Protein AF-A0A1G5WY94-F1 (afdb_monomer_lite)

Radius of gyration: 15.33 Å; chains: 1; bounding box: 34×24×36 Å

Foldseek 3Di:
DDDQVCCCVPVVDGVVVVVVVLVVDPQLADEAEDEDFPVCLVCLVVVLVVCLVRVHNAYEYEYDDCPCVVVCVVVVHDDDDTDDDPVSSVVSQVSNCVRHPHYYYDDD

pLDDT: mean 89.78, std 7.76, range [53.53, 97.75]

Organism: NCBI:txid230361

Sequence (108 aa):
MLNPENAKNVLGGNIIQFLSNLDFLDLSKVTFRILVNKYSLADTKEISDLIKQYSPKKIEIFKLHNLAKRKYELLEKDFYSERVTDSQISDFKNQLQKIFENVEIIEF

Structure (mmCIF, N/CA/C/O backbone):
data_AF-A0A1G5WY94-F1
#
_entry.id   AF-A0A1G5WY94-F1
#
loop_
_atom_site.group_PDB
_atom_site.id
_atom_site.type_symbol
_atom_site.label_atom_id
_atom_site.label_alt_id
_atom_site.label_comp_id
_atom_site.label_asym_id
_atom_site.label_entity_id
_atom_site.label_seq_id
_atom_site.pdbx_PDB_ins_code
_atom_site.Cartn_x
_atom_site.Cartn_y
_atom_site.Cartn_z
_atom_site.occupancy
_atom_site.B_iso_or_equiv
_atom_site.auth_seq_id
_atom_site.auth_comp_id
_atom_site.auth_asym_id
_atom_site.auth_atom_id
_atom_site.pdbx_PDB_model_num
ATOM 1 N N . MET A 1 1 ? -11.313 7.548 -7.300 1.00 53.53 1 MET A N 1
ATOM 2 C CA . MET A 1 1 ? -11.999 6.231 -7.355 1.00 53.53 1 MET A CA 1
ATOM 3 C C . MET A 1 1 ? -11.145 5.331 -8.232 1.00 53.53 1 MET A C 1
ATOM 5 O O . MET A 1 1 ? -10.775 5.774 -9.313 1.00 53.53 1 MET A O 1
ATOM 9 N N . LEU A 1 2 ? -10.762 4.143 -7.756 1.00 66.50 2 LEU A N 1
ATOM 10 C CA . LEU A 1 2 ? -9.872 3.229 -8.489 1.00 66.50 2 LEU A CA 1
ATOM 11 C C . LEU A 1 2 ? -10.490 2.876 -9.853 1.00 66.50 2 LEU A C 1
ATOM 13 O O . LEU A 1 2 ? -11.620 2.398 -9.886 1.00 66.50 2 LEU A O 1
ATOM 17 N N . ASN A 1 3 ? -9.782 3.132 -10.960 1.00 72.50 3 ASN A N 1
ATOM 18 C CA . ASN A 1 3 ? -10.299 2.918 -12.317 1.00 72.50 3 ASN A CA 1
ATOM 19 C C . ASN A 1 3 ? -10.164 1.432 -12.731 1.00 72.50 3 ASN A C 1
ATOM 21 O O . ASN A 1 3 ? -9.037 0.968 -12.951 1.00 72.50 3 ASN A O 1
ATOM 25 N N . PRO A 1 4 ? -11.275 0.684 -12.890 1.00 79.06 4 PRO A N 1
ATOM 26 C CA . PRO A 1 4 ? -11.238 -0.725 -13.284 1.00 79.06 4 PRO A CA 1
ATOM 27 C C . PRO A 1 4 ? -10.641 -0.973 -14.670 1.00 79.06 4 PRO A C 1
ATOM 29 O O . PRO A 1 4 ? -10.024 -2.016 -14.891 1.00 79.06 4 PRO A O 1
ATOM 32 N N . GLU A 1 5 ? -10.786 -0.022 -15.594 1.00 81.50 5 GLU A N 1
ATOM 33 C CA . GLU A 1 5 ? -10.263 -0.147 -16.955 1.00 81.50 5 GLU A CA 1
ATOM 34 C C . GLU A 1 5 ? -8.737 -0.114 -16.962 1.00 81.50 5 GLU A C 1
ATOM 36 O O . GLU A 1 5 ? -8.112 -0.928 -17.636 1.00 81.50 5 GLU A O 1
ATOM 41 N N . ASN A 1 6 ? -8.121 0.748 -16.147 1.00 79.38 6 ASN A N 1
ATOM 42 C CA . ASN A 1 6 ? -6.662 0.812 -16.038 1.00 79.38 6 ASN A CA 1
ATOM 43 C C . ASN A 1 6 ? -6.083 -0.486 -15.466 1.00 79.38 6 ASN A C 1
ATOM 45 O O . ASN A 1 6 ? -5.106 -1.009 -16.001 1.00 79.38 6 ASN A O 1
ATOM 49 N N . ALA A 1 7 ? -6.704 -1.046 -14.422 1.00 82.25 7 ALA A N 1
ATOM 50 C CA . ALA A 1 7 ? -6.267 -2.317 -13.843 1.00 82.25 7 ALA A CA 1
ATOM 51 C C . ALA A 1 7 ? -6.316 -3.458 -14.873 1.00 82.25 7 ALA A C 1
ATOM 53 O O . ALA A 1 7 ? -5.367 -4.239 -14.992 1.00 82.25 7 ALA A O 1
ATOM 54 N N . LYS A 1 8 ? -7.392 -3.512 -15.666 1.00 85.69 8 LYS A N 1
ATOM 55 C CA . LYS A 1 8 ? -7.563 -4.513 -16.719 1.00 85.69 8 LYS A CA 1
ATOM 56 C C . LYS A 1 8 ? -6.577 -4.314 -17.870 1.00 85.69 8 LYS A C 1
ATOM 58 O O . LYS A 1 8 ? -5.947 -5.276 -18.292 1.00 85.69 8 LYS A O 1
ATOM 63 N N . ASN A 1 9 ? -6.422 -3.087 -18.359 1.00 83.19 9 ASN A N 1
ATOM 64 C CA . ASN A 1 9 ? -5.620 -2.796 -19.548 1.00 83.19 9 ASN A CA 1
ATOM 65 C C . ASN A 1 9 ? -4.110 -2.879 -19.283 1.00 83.19 9 ASN A C 1
ATOM 67 O O . ASN A 1 9 ? -3.364 -3.282 -20.170 1.00 83.19 9 ASN A O 1
ATOM 71 N N . VAL A 1 10 ? -3.654 -2.515 -18.079 1.00 79.19 10 VAL A N 1
ATOM 72 C CA . VAL A 1 10 ? -2.221 -2.492 -17.736 1.00 79.19 10 VAL A CA 1
ATOM 73 C C . VAL A 1 10 ? -1.753 -3.818 -17.143 1.00 79.19 10 VAL A C 1
ATOM 75 O O . VAL A 1 10 ? -0.682 -4.304 -17.495 1.00 79.19 10 VAL A O 1
ATOM 78 N N . LEU A 1 11 ? -2.535 -4.405 -16.233 1.00 80.31 11 LEU A N 1
ATOM 79 C CA . LEU A 1 11 ? -2.116 -5.580 -15.459 1.00 80.31 11 LEU A CA 1
ATOM 80 C C . LEU A 1 11 ? -2.872 -6.858 -15.840 1.00 80.31 11 LEU A C 1
ATOM 82 O O . LEU A 1 11 ? -2.588 -7.913 -15.278 1.00 80.31 11 LEU A O 1
ATOM 86 N N . GLY A 1 12 ? -3.873 -6.782 -16.727 1.00 87.12 12 GLY A N 1
ATOM 87 C CA . GLY A 1 12 ? -4.829 -7.879 -16.919 1.00 87.12 12 GLY A CA 1
ATOM 88 C C . GLY A 1 12 ? -5.657 -8.168 -15.660 1.00 87.12 12 GLY A C 1
ATOM 89 O O . GLY A 1 12 ? -6.264 -9.231 -15.547 1.00 87.12 12 GLY A O 1
ATOM 90 N N . GLY A 1 13 ? -5.645 -7.251 -14.687 1.00 85.94 13 GLY A N 1
ATOM 91 C CA . GLY A 1 13 ? -6.202 -7.453 -13.357 1.00 85.94 13 GLY A CA 1
ATOM 92 C C . GLY A 1 13 ? -7.682 -7.096 -13.276 1.00 85.94 13 GLY A C 1
ATOM 93 O O . GLY A 1 13 ? -8.170 -6.214 -13.980 1.00 85.94 13 GLY A O 1
ATOM 94 N N . ASN A 1 14 ? -8.400 -7.750 -12.362 1.00 90.31 14 ASN A N 1
ATOM 95 C CA . ASN A 1 14 ? -9.781 -7.411 -12.033 1.00 90.31 14 ASN A CA 1
ATOM 96 C C . ASN A 1 14 ? -9.834 -6.737 -10.655 1.00 90.31 14 ASN A C 1
ATOM 98 O O . ASN A 1 14 ? -9.784 -7.412 -9.626 1.00 90.31 14 ASN A O 1
ATOM 102 N N . ILE A 1 15 ? -9.947 -5.404 -10.636 1.00 88.69 15 ILE A N 1
ATOM 103 C CA . ILE A 1 15 ? -9.990 -4.640 -9.380 1.00 88.69 15 ILE A CA 1
ATOM 104 C C . ILE A 1 15 ? -11.233 -4.961 -8.543 1.00 88.69 15 ILE A C 1
ATOM 106 O O . ILE A 1 15 ? -11.157 -4.964 -7.320 1.00 88.69 15 ILE A O 1
ATOM 110 N N . ILE A 1 16 ? -12.362 -5.278 -9.185 1.00 90.44 16 ILE A N 1
ATOM 111 C CA . ILE A 1 16 ? -13.603 -5.634 -8.485 1.00 90.44 16 ILE A CA 1
ATOM 112 C C . ILE A 1 16 ? -13.391 -6.947 -7.734 1.00 90.44 16 ILE A C 1
ATOM 114 O O . ILE A 1 16 ? -13.734 -7.043 -6.560 1.00 90.44 16 ILE A O 1
ATOM 118 N N . GLN A 1 17 ? -12.753 -7.928 -8.378 1.00 92.38 17 GLN A N 1
ATOM 119 C CA . GLN A 1 17 ? -12.397 -9.183 -7.717 1.00 92.38 17 GLN A CA 1
ATOM 120 C C . GLN A 1 17 ? -11.408 -8.958 -6.570 1.00 92.38 17 GLN A C 1
ATOM 122 O O . GLN A 1 17 ? -11.550 -9.574 -5.521 1.00 92.38 17 GLN A O 1
ATOM 127 N N . PHE A 1 18 ? -10.418 -8.078 -6.747 1.00 92.38 18 PHE A N 1
ATOM 128 C CA . PHE A 1 18 ? -9.479 -7.733 -5.680 1.00 92.38 18 PHE A CA 1
ATOM 129 C C . PHE A 1 18 ? -10.198 -7.171 -4.446 1.00 92.38 18 PHE A C 1
ATOM 131 O O . PHE A 1 18 ? -9.957 -7.659 -3.347 1.00 92.38 18 PHE A O 1
ATOM 138 N N . LEU A 1 19 ? -11.104 -6.205 -4.626 1.00 91.56 19 LEU A N 1
ATOM 139 C CA . LEU A 1 19 ? -11.878 -5.626 -3.522 1.00 91.56 19 LEU A CA 1
ATOM 140 C C . LEU A 1 19 ? -12.810 -6.662 -2.885 1.00 91.56 19 LEU A C 1
ATOM 142 O O . LEU A 1 19 ? -12.799 -6.819 -1.672 1.00 91.56 19 LEU A O 1
ATOM 146 N N . SER A 1 20 ? -13.512 -7.451 -3.702 1.00 93.56 20 SER A N 1
ATOM 147 C CA . SER A 1 20 ? -14.361 -8.537 -3.206 1.00 93.56 20 SER A CA 1
ATOM 148 C C . SER A 1 20 ? -13.572 -9.547 -2.373 1.00 93.56 20 SER A C 1
ATOM 150 O O . SER A 1 20 ? -14.062 -10.007 -1.349 1.00 93.56 20 SER A O 1
ATOM 152 N N . ASN A 1 21 ? -12.332 -9.867 -2.755 1.00 94.06 21 ASN A N 1
ATOM 153 C CA . ASN A 1 21 ? -11.481 -10.737 -1.949 1.00 94.06 21 ASN A CA 1
ATOM 154 C C . ASN A 1 21 ? -11.173 -10.121 -0.580 1.00 94.06 21 ASN A C 1
ATOM 156 O O . ASN A 1 21 ? -11.129 -10.861 0.395 1.00 94.06 21 ASN A O 1
ATOM 160 N N . LEU A 1 22 ? -10.971 -8.801 -0.492 1.00 94.06 22 LEU A N 1
ATOM 161 C CA . LEU A 1 22 ? -10.752 -8.129 0.791 1.00 94.06 22 LEU A CA 1
ATOM 162 C C . LEU A 1 22 ? -11.982 -8.226 1.700 1.00 94.06 22 LEU A C 1
ATOM 164 O O . LEU A 1 22 ? -11.809 -8.451 2.895 1.00 94.06 22 LEU A O 1
ATOM 168 N N . ASP A 1 23 ? -13.192 -8.144 1.138 1.00 94.56 23 ASP A N 1
ATOM 169 C CA . ASP A 1 23 ? -14.449 -8.291 1.890 1.00 94.56 23 ASP A CA 1
ATOM 170 C C . ASP A 1 23 ? -14.604 -9.684 2.535 1.00 94.56 23 ASP A C 1
ATOM 172 O O . ASP A 1 23 ? -15.281 -9.830 3.551 1.00 94.56 23 ASP A O 1
ATOM 176 N N . PHE A 1 24 ? -13.967 -10.718 1.972 1.00 95.38 24 PHE A N 1
ATOM 177 C CA . PHE A 1 24 ? -14.013 -12.086 2.503 1.00 95.38 24 PHE A CA 1
ATOM 178 C C . PHE A 1 24 ? -12.937 -12.391 3.555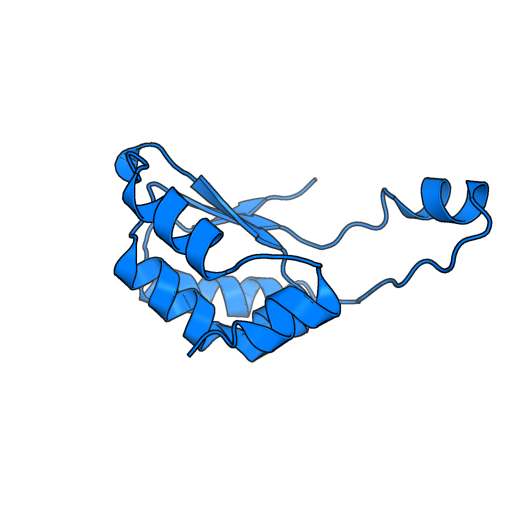 1.00 95.38 24 PHE A C 1
ATOM 180 O O . PHE A 1 24 ? -12.968 -13.462 4.167 1.00 95.38 24 PHE A O 1
ATOM 187 N N . LEU A 1 25 ? -11.961 -11.503 3.756 1.00 94.56 25 LEU A N 1
ATOM 188 C CA . LEU A 1 25 ? -10.846 -11.748 4.666 1.00 94.56 25 LEU A CA 1
ATOM 189 C C . LEU A 1 25 ? -11.155 -11.285 6.093 1.00 94.56 25 LEU A C 1
ATOM 191 O O . LEU A 1 25 ? -11.776 -10.253 6.325 1.00 94.56 25 LEU A O 1
ATOM 195 N N . ASP A 1 26 ? -10.608 -12.006 7.073 1.00 94.88 26 ASP A N 1
ATOM 196 C CA . ASP A 1 26 ? -10.506 -11.511 8.448 1.00 94.88 26 ASP A CA 1
ATOM 197 C C . ASP A 1 26 ? -9.349 -10.506 8.543 1.00 94.88 26 ASP A C 1
ATOM 199 O O . ASP A 1 26 ? -8.199 -10.859 8.828 1.00 94.88 26 ASP A O 1
ATOM 203 N N . LEU A 1 27 ? -9.657 -9.240 8.267 1.00 94.56 27 LEU A N 1
ATOM 204 C CA . LEU A 1 27 ? -8.676 -8.158 8.137 1.00 94.56 27 LEU A CA 1
ATOM 205 C C . LEU A 1 27 ? -7.897 -7.891 9.433 1.00 94.56 27 LEU A C 1
ATOM 207 O O . LEU A 1 27 ? -6.752 -7.440 9.367 1.00 94.56 27 LEU A O 1
ATOM 211 N N . SER A 1 28 ? -8.428 -8.299 10.592 1.00 94.00 28 SER A N 1
ATOM 212 C CA . SER A 1 28 ? -7.726 -8.251 11.886 1.00 94.00 28 SER A CA 1
ATOM 213 C C . SER A 1 28 ? -6.478 -9.144 11.947 1.00 94.00 28 SER A C 1
ATOM 215 O O . SER A 1 28 ? -5.643 -9.009 12.846 1.00 94.00 28 SER A O 1
ATOM 217 N N . LYS A 1 29 ? -6.321 -10.050 10.974 1.00 95.31 29 LYS A N 1
ATOM 218 C CA . LYS A 1 29 ? -5.162 -10.939 10.812 1.00 95.31 29 LYS A CA 1
ATOM 219 C C . LYS A 1 29 ? -4.315 -10.608 9.586 1.00 95.31 29 LYS A C 1
ATOM 221 O O . LYS A 1 29 ? -3.270 -11.228 9.396 1.00 95.31 29 LYS A O 1
ATOM 226 N N . VAL A 1 30 ? -4.742 -9.653 8.763 1.00 95.69 30 VAL A N 1
ATOM 227 C CA . VAL A 1 30 ? -4.114 -9.346 7.476 1.00 95.69 30 VAL A CA 1
ATOM 228 C C . VAL A 1 30 ? -3.170 -8.160 7.613 1.00 95.69 30 VAL A C 1
ATOM 230 O O . VAL A 1 30 ? -3.497 -7.152 8.234 1.00 95.69 30 VAL A O 1
ATOM 233 N N . THR A 1 31 ? -2.008 -8.268 6.974 1.00 96.44 31 THR A N 1
ATOM 234 C CA . THR A 1 31 ? -1.071 -7.159 6.802 1.00 96.44 31 THR A CA 1
ATOM 235 C C . THR A 1 31 ? -1.136 -6.662 5.365 1.00 96.44 31 THR A C 1
ATOM 237 O O . THR A 1 31 ? -0.922 -7.438 4.433 1.00 96.44 31 THR A O 1
ATOM 240 N N . PHE A 1 32 ? -1.391 -5.370 5.171 1.00 96.19 32 PHE A N 1
ATOM 241 C CA . PHE A 1 32 ? -1.288 -4.756 3.849 1.00 96.19 32 PHE A CA 1
ATOM 242 C C . PHE A 1 32 ? 0.155 -4.352 3.582 1.00 96.19 32 PHE A C 1
ATOM 244 O O . PHE A 1 32 ? 0.756 -3.608 4.352 1.00 96.19 32 PHE A O 1
ATOM 251 N N . ARG A 1 33 ? 0.711 -4.846 2.475 1.00 95.25 33 ARG A N 1
ATOM 252 C CA . ARG A 1 33 ? 2.069 -4.534 2.031 1.00 95.25 33 ARG A CA 1
ATOM 253 C C . ARG A 1 33 ? 2.018 -3.572 0.859 1.00 95.25 33 ARG A C 1
ATOM 255 O O . ARG A 1 33 ? 1.460 -3.906 -0.182 1.00 95.25 33 ARG A O 1
ATOM 262 N N . ILE A 1 34 ? 2.617 -2.401 1.025 1.00 94.19 34 ILE A N 1
ATOM 263 C CA . ILE A 1 34 ? 2.585 -1.321 0.044 1.00 94.19 34 ILE A CA 1
ATOM 264 C C . ILE A 1 34 ? 4.007 -1.058 -0.441 1.00 94.19 34 ILE A C 1
ATOM 266 O O . ILE A 1 34 ? 4.877 -0.624 0.314 1.00 94.19 34 ILE A O 1
ATOM 270 N N . LEU A 1 35 ? 4.225 -1.312 -1.728 1.00 91.00 35 LEU A N 1
ATOM 271 C CA . LEU A 1 35 ? 5.450 -0.923 -2.412 1.00 91.00 35 LEU A CA 1
ATOM 272 C C . LEU A 1 35 ? 5.413 0.585 -2.666 1.00 91.00 35 LEU A C 1
ATOM 274 O O . LEU A 1 35 ? 4.498 1.068 -3.337 1.00 91.00 35 LEU A O 1
ATOM 278 N N . VAL A 1 36 ? 6.412 1.327 -2.189 1.00 91.88 36 VAL A N 1
ATOM 279 C CA . VAL A 1 36 ? 6.518 2.756 -2.518 1.00 91.88 36 VAL A CA 1
ATOM 280 C C . VAL A 1 36 ? 7.223 2.918 -3.854 1.00 91.88 36 VAL A C 1
ATOM 282 O O . VAL A 1 36 ? 8.391 2.567 -4.018 1.00 91.88 36 VAL A O 1
ATOM 285 N N . ASN A 1 37 ? 6.494 3.478 -4.809 1.00 89.56 37 ASN A N 1
ATOM 286 C CA . ASN A 1 37 ? 6.973 3.889 -6.120 1.00 89.56 37 ASN A CA 1
ATOM 287 C C . ASN A 1 37 ? 6.301 5.224 -6.486 1.00 89.56 37 ASN A C 1
ATOM 289 O O . ASN A 1 37 ? 5.506 5.757 -5.705 1.00 89.56 37 ASN A O 1
ATOM 293 N N . LYS A 1 38 ? 6.594 5.781 -7.664 1.00 88.50 38 LYS A N 1
ATOM 294 C CA . LYS A 1 38 ? 6.013 7.078 -8.056 1.00 88.50 38 LYS A CA 1
ATOM 295 C C . LYS A 1 38 ? 4.477 7.063 -8.128 1.00 88.50 38 LYS A C 1
ATOM 297 O O . LYS A 1 38 ? 3.856 8.094 -7.890 1.00 88.50 38 LYS A O 1
ATOM 302 N N . TYR A 1 39 ? 3.877 5.911 -8.429 1.00 88.00 39 TYR A N 1
ATOM 303 C CA . TYR A 1 39 ? 2.427 5.740 -8.512 1.00 88.00 39 TYR A CA 1
A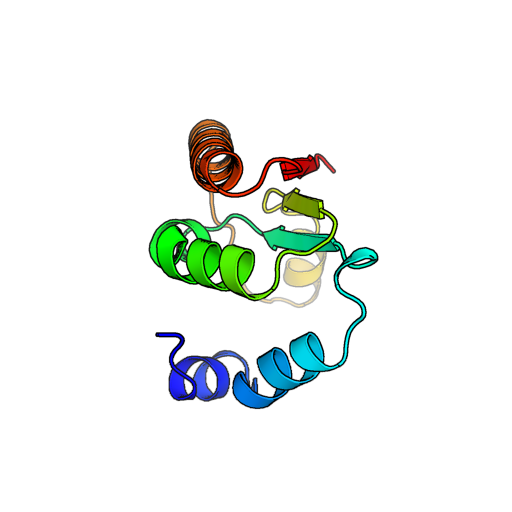TOM 304 C C . TYR A 1 39 ? 1.796 5.707 -7.122 1.00 88.00 39 TYR A C 1
ATOM 306 O O . TYR A 1 39 ? 0.860 6.450 -6.874 1.00 88.00 39 TYR A O 1
ATOM 314 N N . SER A 1 40 ? 2.363 4.950 -6.177 1.00 90.44 40 SER A N 1
ATOM 315 C CA . SER A 1 40 ? 1.878 4.925 -4.790 1.00 90.44 40 SER A CA 1
ATOM 316 C C . SER A 1 40 ? 1.929 6.309 -4.141 1.00 90.44 40 SER A C 1
ATOM 318 O O . SER A 1 40 ? 1.032 6.668 -3.388 1.00 90.44 40 SER A O 1
ATOM 320 N N . LEU A 1 41 ? 2.959 7.104 -4.458 1.00 92.06 41 LEU A N 1
ATOM 321 C CA . LEU A 1 41 ? 3.055 8.491 -4.000 1.00 92.06 41 LEU A CA 1
ATOM 322 C C . LEU A 1 41 ? 1.974 9.384 -4.634 1.00 92.06 41 LEU A C 1
ATOM 324 O O . LEU A 1 41 ? 1.393 10.217 -3.938 1.00 92.06 41 LEU A O 1
ATOM 328 N N . ALA A 1 42 ? 1.681 9.205 -5.926 1.00 91.25 42 ALA A N 1
ATOM 329 C CA . ALA A 1 42 ? 0.630 9.948 -6.624 1.00 91.25 42 ALA A CA 1
ATOM 330 C C . ALA A 1 42 ? -0.782 9.580 -6.129 1.00 91.25 42 ALA A C 1
ATOM 332 O O . ALA A 1 42 ? -1.615 10.464 -5.944 1.00 91.25 42 ALA A O 1
ATOM 333 N N . ASP A 1 43 ? -1.007 8.302 -5.823 1.00 91.00 43 ASP A N 1
ATOM 334 C CA . ASP A 1 43 ? -2.302 7.731 -5.434 1.00 91.00 43 ASP A CA 1
ATOM 335 C C . ASP A 1 43 ? -2.446 7.600 -3.903 1.00 91.00 43 ASP A C 1
ATOM 337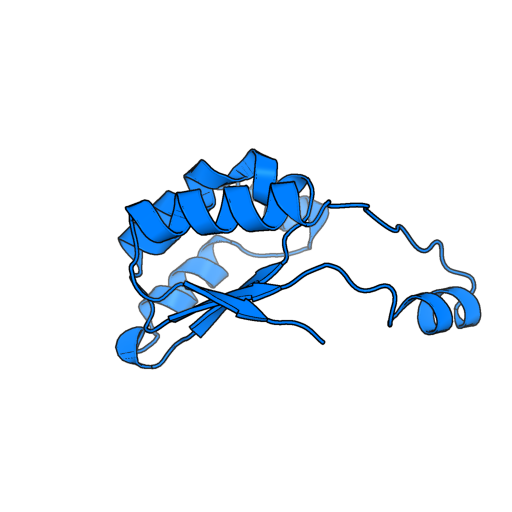 O O . ASP A 1 43 ? -3.204 6.772 -3.387 1.00 91.00 43 ASP A O 1
ATOM 341 N N . THR A 1 44 ? -1.706 8.408 -3.130 1.00 92.44 44 THR A N 1
ATOM 342 C CA . THR A 1 44 ? -1.685 8.301 -1.658 1.00 92.44 44 THR A CA 1
ATOM 343 C C . THR A 1 44 ? -3.079 8.461 -1.043 1.00 92.44 44 THR A C 1
ATOM 345 O O . THR A 1 44 ? -3.388 7.846 -0.018 1.00 92.44 44 THR A O 1
ATOM 348 N N . LYS A 1 45 ? -3.949 9.263 -1.669 1.00 92.75 45 LYS A N 1
ATOM 349 C CA . LYS A 1 45 ? -5.328 9.466 -1.215 1.00 92.75 45 LYS A CA 1
ATOM 350 C C . LYS A 1 45 ? -6.164 8.198 -1.391 1.00 92.75 45 LYS A C 1
ATOM 352 O O . LYS A 1 45 ? -6.797 7.761 -0.439 1.00 92.75 45 LYS A O 1
ATOM 357 N N . GLU A 1 46 ? -6.129 7.583 -2.566 1.00 91.62 46 GLU A N 1
ATOM 358 C CA . GLU A 1 46 ? -6.829 6.335 -2.873 1.00 91.62 46 GLU A CA 1
ATOM 359 C C . GLU A 1 46 ? -6.375 5.204 -1.946 1.00 91.62 46 GLU A C 1
ATOM 361 O O . GLU A 1 46 ? -7.199 4.450 -1.429 1.00 91.62 46 GLU A O 1
ATOM 366 N N . ILE A 1 47 ? -5.067 5.121 -1.690 1.00 93.94 47 ILE A N 1
ATOM 367 C CA . ILE A 1 47 ? -4.489 4.166 -0.740 1.00 93.94 47 ILE A CA 1
ATOM 368 C C . ILE A 1 47 ? -5.009 4.438 0.677 1.00 93.94 47 ILE A C 1
ATOM 370 O O . ILE A 1 47 ? -5.431 3.514 1.370 1.00 93.94 47 ILE A O 1
ATOM 374 N N . SER A 1 48 ? -5.021 5.704 1.096 1.00 94.56 48 SER A N 1
ATOM 375 C CA . SER A 1 48 ? -5.539 6.123 2.402 1.00 94.56 48 SER A CA 1
ATOM 376 C C . SER A 1 48 ? -7.019 5.782 2.580 1.00 94.56 48 SER A C 1
ATOM 378 O O . SER A 1 48 ? -7.421 5.329 3.651 1.00 94.56 48 SER A O 1
ATOM 380 N N . ASP A 1 49 ? -7.830 5.978 1.543 1.00 94.25 49 ASP A N 1
ATOM 381 C CA . ASP A 1 49 ? -9.258 5.662 1.566 1.00 94.25 49 ASP A CA 1
ATOM 382 C C . ASP A 1 49 ? -9.481 4.145 1.681 1.00 94.25 49 ASP A C 1
ATOM 384 O O . ASP A 1 49 ? -10.303 3.702 2.483 1.00 94.25 49 ASP A O 1
ATOM 388 N N . LEU A 1 50 ? -8.680 3.341 0.973 1.00 93.69 50 LEU A N 1
ATOM 389 C CA . LEU A 1 50 ? -8.720 1.880 1.069 1.00 93.69 50 LEU A CA 1
ATOM 390 C C . LEU A 1 50 ? -8.300 1.388 2.465 1.00 93.69 50 LEU A C 1
ATOM 392 O O . LEU A 1 50 ? -8.938 0.504 3.033 1.00 93.69 50 LEU A O 1
ATOM 396 N N . ILE A 1 51 ? -7.273 1.994 3.063 1.00 94.88 51 ILE A N 1
ATOM 397 C CA . ILE A 1 51 ? -6.848 1.688 4.437 1.00 94.88 51 ILE A CA 1
ATOM 398 C C . ILE A 1 51 ? -7.958 1.999 5.441 1.00 94.88 51 ILE A C 1
ATOM 400 O O . ILE A 1 51 ? -8.221 1.182 6.316 1.00 94.88 51 ILE A O 1
ATOM 404 N N . LYS A 1 52 ? -8.631 3.148 5.315 1.00 94.12 52 LYS A N 1
ATOM 405 C CA . LYS A 1 52 ? -9.748 3.509 6.203 1.00 94.12 52 LYS A CA 1
ATOM 406 C C . LYS A 1 52 ? -10.934 2.565 6.052 1.00 94.12 52 LYS A C 1
ATOM 408 O O . LYS A 1 52 ? -11.578 2.251 7.045 1.00 94.12 52 LYS A O 1
ATOM 413 N N . GLN A 1 53 ? -11.223 2.137 4.825 1.00 94.25 53 GLN A N 1
ATOM 414 C CA . GLN A 1 53 ? -12.338 1.239 4.542 1.00 94.25 53 GLN A CA 1
ATOM 415 C C . GLN A 1 53 ? -12.119 -0.152 5.145 1.00 94.25 53 GLN A C 1
ATOM 417 O O . GLN A 1 53 ? -13.030 -0.697 5.759 1.00 94.25 53 GLN A O 1
ATOM 422 N N . TYR A 1 54 ? -10.929 -0.726 4.960 1.00 94.50 54 TYR A N 1
ATOM 423 C CA . TYR A 1 54 ? -10.665 -2.125 5.305 1.00 94.50 54 TYR A CA 1
ATOM 424 C C . TYR A 1 54 ? -9.939 -2.303 6.644 1.00 94.50 54 TYR A C 1
ATOM 426 O O . TYR A 1 54 ? -10.028 -3.369 7.241 1.00 94.50 54 TYR A O 1
ATOM 434 N N . SER A 1 55 ? -9.238 -1.277 7.135 1.00 94.88 55 SER A N 1
ATOM 435 C CA . SER A 1 55 ? -8.563 -1.247 8.440 1.00 94.88 55 SER A CA 1
ATOM 436 C C . SER A 1 55 ? -7.840 -2.565 8.790 1.00 94.88 55 SER A C 1
ATOM 438 O O . SER A 1 55 ? -8.234 -3.250 9.741 1.00 94.88 55 SER A O 1
ATOM 440 N N . PRO A 1 56 ? -6.800 -2.953 8.022 1.00 96.81 56 PRO A N 1
ATOM 441 C CA . PRO A 1 56 ? -6.059 -4.198 8.250 1.00 96.81 56 PRO A CA 1
ATOM 442 C C . PRO A 1 56 ? -5.397 -4.216 9.636 1.00 96.81 56 PRO A C 1
ATOM 444 O O . PRO A 1 56 ? -5.316 -3.196 10.304 1.00 96.81 56 PRO A O 1
ATOM 447 N N . LYS A 1 57 ? -4.834 -5.349 10.066 1.00 97.38 57 LYS A N 1
ATOM 448 C CA . LYS A 1 57 ? -4.064 -5.443 11.322 1.00 97.38 57 LYS A CA 1
ATOM 449 C C . LYS A 1 57 ? -2.863 -4.496 11.351 1.00 97.38 57 LYS A C 1
ATOM 451 O O . LYS A 1 57 ? -2.510 -3.946 12.395 1.00 97.38 57 LYS A O 1
ATOM 456 N N . LYS A 1 58 ? -2.168 -4.419 10.219 1.00 97.75 58 LYS A N 1
ATOM 457 C CA . LYS A 1 58 ? -0.863 -3.776 10.074 1.00 97.75 58 LYS A CA 1
ATOM 458 C C . LYS A 1 58 ? -0.672 -3.313 8.638 1.00 97.75 58 LYS A C 1
ATOM 460 O O . LYS A 1 58 ? -1.154 -3.957 7.70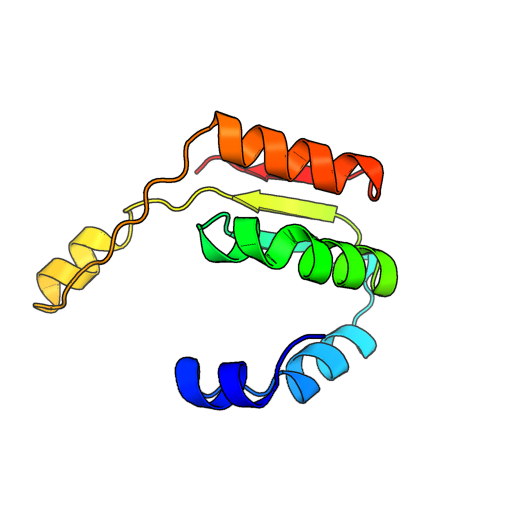4 1.00 97.75 58 LYS A O 1
ATOM 465 N N . ILE A 1 59 ? 0.091 -2.242 8.471 1.00 97.75 59 ILE A N 1
ATOM 466 C CA . ILE A 1 59 ? 0.583 -1.786 7.177 1.00 97.75 59 ILE A CA 1
ATOM 467 C C . ILE A 1 59 ? 2.105 -1.866 7.170 1.00 97.75 59 ILE A C 1
ATOM 469 O O . ILE A 1 59 ? 2.778 -1.389 8.080 1.00 97.75 59 ILE A O 1
ATOM 473 N N . GLU A 1 60 ? 2.640 -2.466 6.119 1.00 97.50 60 GLU A N 1
ATOM 474 C CA . GLU A 1 60 ? 4.068 -2.605 5.875 1.00 97.50 60 GLU A CA 1
ATOM 475 C C . GLU A 1 60 ? 4.421 -1.884 4.577 1.00 97.50 60 GLU A C 1
ATOM 477 O O . GLU A 1 60 ? 3.939 -2.220 3.497 1.00 97.50 60 GLU A O 1
ATOM 482 N N . ILE A 1 61 ? 5.270 -0.875 4.691 1.00 95.50 61 ILE A N 1
ATOM 483 C CA . ILE A 1 61 ? 5.788 -0.080 3.589 1.00 95.50 61 ILE A CA 1
ATOM 484 C C . ILE A 1 61 ? 7.154 -0.646 3.229 1.00 95.50 61 ILE A C 1
ATOM 486 O O . ILE A 1 61 ? 8.000 -0.800 4.103 1.00 95.50 61 ILE A O 1
ATOM 490 N N . PHE A 1 62 ? 7.404 -0.937 1.958 1.00 90.81 62 PHE A N 1
ATOM 491 C CA . PHE A 1 62 ? 8.722 -1.403 1.534 1.00 90.81 62 PHE A CA 1
ATOM 492 C C . PHE A 1 62 ? 9.233 -0.649 0.314 1.00 90.81 62 PHE A C 1
ATOM 494 O O . PHE A 1 62 ? 8.471 -0.202 -0.551 1.00 90.81 62 PHE A O 1
ATOM 501 N N . LYS A 1 63 ? 10.556 -0.490 0.280 1.00 85.94 63 LYS A N 1
ATOM 502 C CA . LYS A 1 63 ? 11.278 0.201 -0.784 1.00 85.94 63 LYS A CA 1
ATOM 503 C C . LYS A 1 63 ? 11.449 -0.715 -1.990 1.00 85.94 63 LYS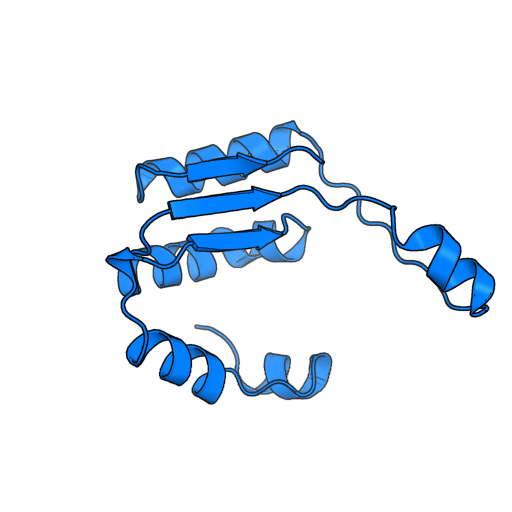 A C 1
ATOM 505 O O . LYS A 1 63 ? 11.546 -1.935 -1.873 1.00 85.94 63 LYS A O 1
ATOM 510 N N . LEU A 1 64 ? 11.505 -0.118 -3.174 1.00 80.56 64 LEU A N 1
ATOM 511 C CA . LEU A 1 64 ? 11.821 -0.844 -4.396 1.00 80.56 64 LEU A CA 1
ATOM 512 C C . LEU A 1 64 ? 13.320 -1.191 -4.406 1.00 80.56 64 LEU A C 1
ATOM 514 O O . LEU A 1 64 ? 14.171 -0.302 -4.430 1.00 80.56 64 LEU A O 1
ATOM 518 N N . HIS A 1 65 ? 13.642 -2.485 -4.370 1.00 76.56 65 HIS A N 1
ATOM 519 C CA . HIS A 1 65 ? 15.014 -2.990 -4.457 1.00 76.56 65 HIS A CA 1
ATOM 520 C C . HIS A 1 65 ? 15.296 -3.555 -5.853 1.00 76.56 65 HIS A C 1
ATOM 522 O O . HIS A 1 65 ? 14.449 -4.198 -6.472 1.00 76.56 65 HIS A O 1
ATOM 528 N N . ASN A 1 66 ? 16.535 -3.406 -6.326 1.00 76.00 66 ASN A N 1
ATOM 529 C CA . ASN A 1 66 ? 16.969 -3.902 -7.639 1.00 76.00 66 ASN A CA 1
ATOM 530 C C . ASN A 1 66 ? 17.359 -5.395 -7.636 1.00 76.00 66 ASN A C 1
ATOM 532 O O . ASN A 1 66 ? 18.100 -5.840 -8.510 1.00 76.00 66 ASN A O 1
ATOM 536 N N . LEU A 1 67 ? 16.857 -6.185 -6.680 1.00 80.12 67 LEU A N 1
ATOM 537 C CA . LEU A 1 67 ? 17.142 -7.624 -6.543 1.00 80.12 67 LEU A CA 1
ATOM 538 C C . LEU A 1 67 ? 16.846 -8.404 -7.833 1.00 80.12 67 LEU A C 1
ATOM 540 O O . LEU A 1 67 ? 17.586 -9.311 -8.207 1.00 80.12 67 LEU A O 1
ATOM 544 N N . ALA A 1 68 ? 15.790 -8.018 -8.550 1.00 83.50 68 ALA A N 1
ATOM 545 C CA . ALA A 1 68 ? 15.396 -8.671 -9.792 1.00 83.50 68 ALA A CA 1
ATOM 546 C C . ALA A 1 68 ? 16.237 -8.256 -11.013 1.00 83.50 68 ALA A C 1
ATOM 548 O O . ALA A 1 68 ? 16.113 -8.906 -12.047 1.00 83.50 68 ALA A O 1
ATOM 549 N N . LYS A 1 69 ? 17.107 -7.236 -10.926 1.00 87.38 69 LYS A N 1
ATOM 550 C CA . LYS A 1 69 ? 17.854 -6.702 -12.083 1.00 87.38 69 LYS A CA 1
ATOM 551 C C . LYS A 1 69 ? 18.602 -7.800 -12.837 1.00 87.38 69 LYS A C 1
ATOM 553 O O . LYS A 1 69 ? 18.428 -7.944 -14.042 1.00 87.38 69 LYS A O 1
ATOM 558 N N . ARG A 1 70 ? 19.313 -8.663 -12.104 1.00 88.50 70 ARG A N 1
ATOM 559 C CA . ARG A 1 70 ? 20.055 -9.79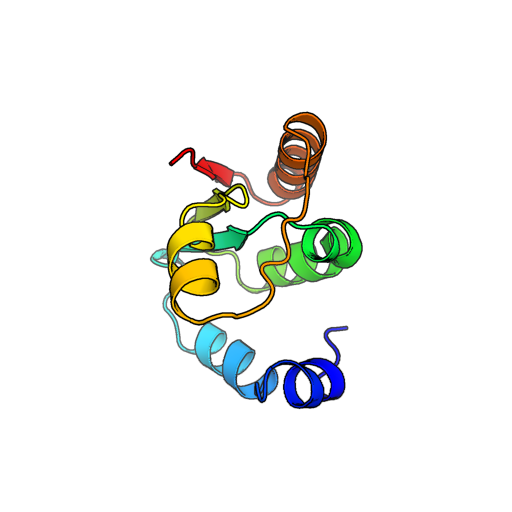6 -12.677 1.00 88.50 70 ARG A CA 1
ATOM 560 C C . ARG A 1 70 ? 19.154 -10.772 -13.438 1.00 88.50 70 ARG A C 1
ATOM 562 O O . ARG A 1 70 ? 19.562 -11.326 -14.450 1.00 88.50 70 ARG A O 1
ATOM 569 N N . LYS A 1 71 ? 17.921 -10.991 -12.968 1.00 90.06 71 LYS A N 1
ATOM 570 C CA . LYS A 1 71 ? 16.950 -11.858 -13.652 1.00 90.06 71 LYS A CA 1
ATOM 571 C C . LYS A 1 71 ? 16.511 -11.256 -14.987 1.00 90.06 71 LYS A C 1
ATOM 573 O O . LYS A 1 71 ? 16.352 -11.997 -15.946 1.00 90.06 71 LYS A O 1
ATOM 578 N N . TYR A 1 72 ? 16.305 -9.943 -15.043 1.00 92.31 72 TYR A N 1
ATOM 579 C CA . TYR A 1 72 ? 15.918 -9.252 -16.275 1.00 92.31 72 TYR A CA 1
ATOM 580 C C . TYR A 1 72 ? 17.069 -9.228 -17.284 1.00 92.31 72 TYR A C 1
ATOM 582 O O . TYR A 1 72 ? 16.848 -9.552 -18.445 1.00 92.31 72 TYR A O 1
ATOM 590 N N . GLU A 1 73 ? 18.295 -8.973 -16.817 1.00 91.44 73 GLU A N 1
ATOM 591 C CA . GLU A 1 73 ? 19.517 -9.051 -17.630 1.00 91.44 73 GLU A CA 1
ATOM 592 C C . GLU A 1 73 ? 19.685 -10.438 -18.270 1.00 91.44 73 GLU A C 1
ATOM 594 O O . GLU A 1 73 ? 19.908 -10.533 -19.471 1.00 91.44 73 GLU A O 1
ATOM 599 N N . LEU A 1 74 ? 19.499 -11.517 -17.497 1.00 94.69 74 LEU A N 1
ATOM 600 C CA . LEU A 1 74 ? 19.571 -12.899 -18.000 1.00 94.69 74 LEU A CA 1
ATOM 601 C C . LEU A 1 74 ? 18.487 -13.246 -19.028 1.00 94.69 74 LEU A C 1
ATOM 603 O O . LEU A 1 74 ? 18.649 -14.196 -19.787 1.00 94.69 74 LEU A O 1
ATOM 607 N N . LEU A 1 75 ? 17.368 -12.526 -19.012 1.00 95.19 75 LEU A N 1
ATOM 608 C CA . LEU A 1 75 ? 16.263 -12.712 -19.948 1.00 95.19 75 LEU A CA 1
ATOM 609 C C . LEU A 1 75 ? 16.331 -11.741 -21.132 1.00 95.19 75 LEU A C 1
ATOM 611 O O . LEU A 1 75 ? 15.382 -11.712 -21.911 1.00 95.19 75 LEU A O 1
ATOM 615 N N . GLU A 1 76 ? 17.395 -10.934 -21.228 1.00 94.00 76 GLU A N 1
ATOM 616 C CA . GLU A 1 76 ? 17.542 -9.872 -22.231 1.00 94.00 76 GLU A CA 1
ATOM 617 C C . GLU A 1 76 ? 16.322 -8.933 -22.258 1.00 94.00 76 GLU A C 1
ATOM 619 O O . GLU A 1 76 ? 15.865 -8.484 -23.308 1.00 94.00 76 GLU A O 1
ATOM 624 N N . LYS A 1 77 ? 15.756 -8.659 -21.074 1.00 91.31 77 LYS A N 1
ATOM 625 C CA . LYS A 1 77 ? 14.609 -7.763 -20.896 1.00 91.31 77 LYS A CA 1
ATOM 626 C C . LYS A 1 77 ? 15.027 -6.454 -20.253 1.00 91.31 77 LYS A C 1
ATOM 628 O O . LYS A 1 77 ? 15.841 -6.436 -19.328 1.00 91.31 77 LYS A O 1
ATOM 633 N N . ASP A 1 78 ? 14.367 -5.379 -20.667 1.00 86.62 78 ASP A N 1
ATOM 634 C CA . ASP A 1 78 ? 14.540 -4.065 -20.060 1.00 86.62 78 ASP A CA 1
ATOM 635 C C . ASP A 1 78 ? 14.148 -4.082 -18.579 1.00 86.62 78 ASP A C 1
ATOM 637 O O . ASP A 1 78 ? 13.053 -4.510 -18.199 1.00 86.62 78 ASP A O 1
ATOM 641 N N . PHE A 1 79 ? 15.056 -3.594 -17.733 1.00 84.88 79 PHE A N 1
ATOM 642 C CA . PHE A 1 79 ? 14.806 -3.406 -16.311 1.00 84.88 79 PHE A CA 1
ATOM 643 C C . PHE A 1 79 ? 14.564 -1.929 -16.014 1.00 84.88 79 PHE A C 1
ATOM 645 O O . PHE A 1 79 ? 15.478 -1.104 -16.077 1.00 84.88 79 PHE A O 1
ATOM 652 N N . TYR A 1 80 ? 13.336 -1.603 -15.624 1.00 79.44 80 TYR A N 1
ATOM 653 C CA . TYR A 1 80 ? 12.984 -0.263 -15.178 1.00 79.44 80 TYR A CA 1
ATOM 654 C C . TYR A 1 80 ? 13.252 -0.122 -13.681 1.00 79.44 80 TYR A C 1
ATOM 656 O O . TYR A 1 80 ? 12.549 -0.700 -12.853 1.00 79.44 80 TYR A O 1
ATOM 664 N N . SER A 1 81 ? 14.267 0.670 -13.331 1.00 75.06 81 SER A N 1
ATOM 665 C CA . SER A 1 81 ? 14.512 1.076 -11.947 1.00 75.06 81 SER A CA 1
ATOM 666 C C . SER A 1 81 ? 13.879 2.437 -11.678 1.00 75.06 81 SER A C 1
ATOM 668 O O . SER A 1 81 ? 14.244 3.423 -12.321 1.00 75.06 81 SER A O 1
ATOM 670 N N . GLU A 1 82 ? 12.994 2.519 -10.691 1.00 75.38 82 GLU A N 1
ATOM 671 C CA . GLU A 1 82 ? 12.537 3.800 -10.152 1.00 75.38 82 GLU A CA 1
ATOM 672 C C . GLU A 1 82 ? 13.365 4.182 -8.925 1.00 75.38 82 GLU A C 1
ATOM 674 O O . GLU A 1 82 ? 13.710 3.333 -8.102 1.00 75.38 82 GLU A O 1
ATOM 679 N N . ARG A 1 83 ? 13.689 5.472 -8.794 1.00 78.00 83 ARG A N 1
ATOM 680 C CA . ARG A 1 83 ? 14.318 6.011 -7.586 1.00 78.00 83 ARG A CA 1
ATOM 681 C C . ARG A 1 83 ? 13.262 6.717 -6.753 1.00 78.00 83 ARG A C 1
ATOM 683 O O . ARG A 1 83 ? 12.785 7.779 -7.137 1.00 78.00 83 ARG A O 1
ATOM 690 N N . VAL A 1 84 ? 12.950 6.131 -5.606 1.00 87.19 84 VAL A N 1
ATOM 691 C CA . VAL A 1 84 ? 12.246 6.798 -4.510 1.00 87.19 84 VAL A CA 1
ATOM 692 C C . VAL A 1 84 ? 13.258 7.057 -3.399 1.00 87.19 84 VAL A C 1
ATOM 694 O O . VAL A 1 84 ? 14.039 6.166 -3.050 1.00 87.19 84 VAL A O 1
ATOM 697 N N . THR A 1 85 ? 13.286 8.283 -2.878 1.00 89.94 85 THR A N 1
ATOM 698 C CA . THR A 1 85 ? 14.190 8.669 -1.788 1.00 89.94 85 THR A CA 1
ATOM 699 C C . THR A 1 85 ? 13.641 8.238 -0.432 1.00 89.94 85 THR A C 1
ATOM 701 O O . THR A 1 85 ? 12.432 8.097 -0.250 1.00 89.94 85 THR A O 1
ATOM 704 N N . ASP A 1 86 ? 14.519 8.081 0.558 1.00 90.25 86 ASP A N 1
ATOM 705 C CA . ASP A 1 86 ? 14.099 7.703 1.915 1.00 90.25 86 ASP A CA 1
ATOM 706 C C . ASP A 1 86 ? 13.228 8.784 2.574 1.00 90.25 86 ASP A C 1
ATOM 708 O O . ASP A 1 86 ? 12.332 8.468 3.358 1.00 90.25 86 ASP A O 1
ATOM 712 N N . SER A 1 87 ? 13.415 10.053 2.183 1.00 93.00 87 SER A N 1
ATOM 713 C CA . SER A 1 87 ? 12.525 11.155 2.572 1.00 93.00 87 SER A CA 1
ATOM 714 C C . SER A 1 87 ? 11.108 10.931 2.053 1.00 93.00 87 SER A C 1
ATOM 716 O O . SER A 1 87 ? 10.167 11.014 2.828 1.00 93.00 87 SER A O 1
ATOM 718 N N . GLN A 1 88 ? 10.940 10.574 0.775 1.00 93.69 88 GLN A N 1
ATOM 719 C CA . GLN A 1 88 ? 9.613 10.324 0.199 1.00 93.69 88 GLN A CA 1
ATOM 720 C C . GLN A 1 88 ? 8.909 9.134 0.859 1.00 93.69 88 GLN A C 1
ATOM 722 O O . GLN A 1 88 ? 7.702 9.175 1.078 1.00 93.69 88 GLN A O 1
ATOM 727 N N . ILE A 1 89 ? 9.657 8.082 1.201 1.00 93.19 89 ILE A N 1
ATOM 728 C CA . ILE A 1 89 ? 9.121 6.923 1.929 1.00 93.19 89 ILE A CA 1
ATOM 729 C C . ILE A 1 89 ? 8.687 7.338 3.336 1.00 93.19 89 ILE A C 1
ATOM 731 O O . ILE A 1 89 ? 7.602 6.967 3.782 1.00 93.19 89 ILE A O 1
ATOM 735 N N . SER A 1 90 ? 9.512 8.131 4.022 1.00 94.31 90 SER A N 1
ATOM 736 C CA . SER A 1 90 ? 9.203 8.644 5.358 1.00 94.31 90 SER A CA 1
ATOM 737 C C . SER A 1 90 ? 7.975 9.554 5.338 1.00 94.31 90 SER A C 1
ATOM 739 O O . SER A 1 90 ? 7.090 9.409 6.178 1.00 94.31 90 SER A O 1
ATOM 741 N N . ASP A 1 91 ? 7.864 10.435 4.345 1.00 95.31 91 ASP A N 1
ATOM 742 C CA . ASP A 1 91 ? 6.709 11.314 4.169 1.00 95.31 91 ASP A CA 1
ATOM 743 C C . ASP A 1 91 ? 5.435 10.515 3.888 1.00 95.31 91 ASP A C 1
ATOM 745 O O . ASP A 1 91 ? 4.395 10.775 4.496 1.00 95.31 91 ASP A O 1
ATOM 749 N N . PHE A 1 92 ? 5.519 9.498 3.029 1.00 95.81 92 PHE A N 1
ATOM 750 C CA . PHE A 1 92 ? 4.411 8.589 2.752 1.00 95.81 92 PHE A CA 1
ATOM 751 C C . PHE A 1 92 ? 3.971 7.829 4.013 1.00 95.81 92 PHE A C 1
ATOM 753 O O . PHE A 1 92 ? 2.784 7.808 4.339 1.00 95.81 92 PHE A O 1
ATOM 760 N N . LYS A 1 93 ? 4.921 7.292 4.794 1.00 95.75 93 LYS A N 1
ATOM 761 C CA . LYS A 1 93 ? 4.642 6.672 6.099 1.00 95.75 93 LYS A CA 1
ATOM 762 C C . LYS A 1 93 ? 3.921 7.643 7.028 1.00 95.75 93 LYS A C 1
ATOM 764 O O . LYS A 1 93 ? 2.881 7.291 7.576 1.00 95.75 93 LYS A O 1
ATOM 769 N N . ASN A 1 94 ? 4.440 8.860 7.176 1.00 95.62 94 ASN A N 1
ATOM 770 C CA . ASN A 1 94 ? 3.860 9.880 8.047 1.00 95.62 94 ASN A CA 1
ATOM 771 C C . ASN A 1 94 ? 2.425 10.236 7.633 1.00 95.62 94 ASN A C 1
ATOM 773 O O . ASN A 1 94 ? 1.591 10.526 8.488 1.00 95.62 94 ASN A O 1
ATOM 777 N N . GLN A 1 95 ? 2.114 10.218 6.335 1.00 95.56 95 GLN A N 1
ATOM 778 C CA . GLN A 1 95 ? 0.752 10.438 5.849 1.00 95.56 95 GLN A CA 1
ATOM 779 C C . GLN A 1 95 ? -0.187 9.294 6.245 1.00 95.56 95 GLN A C 1
ATOM 781 O O . GLN A 1 95 ? -1.277 9.565 6.749 1.00 95.56 95 GLN A O 1
ATOM 786 N N . LEU A 1 96 ? 0.244 8.038 6.101 1.00 95.81 96 LEU A N 1
ATOM 787 C CA . LEU A 1 96 ? -0.555 6.881 6.515 1.00 95.81 96 LEU A CA 1
ATOM 788 C C . LEU A 1 96 ? -0.701 6.790 8.043 1.00 95.81 96 LEU A C 1
ATOM 790 O O . LEU A 1 96 ? -1.781 6.482 8.542 1.00 95.81 96 LEU A O 1
ATOM 794 N N . GLN A 1 97 ? 0.340 7.139 8.802 1.00 96.06 97 GLN A N 1
ATOM 795 C CA . GLN A 1 97 ? 0.312 7.110 10.270 1.00 96.06 97 GLN A CA 1
ATOM 796 C C . GLN A 1 97 ? -0.688 8.087 10.891 1.00 96.06 97 GLN A C 1
ATOM 798 O O . GLN A 1 97 ? -1.169 7.859 11.996 1.00 96.06 97 GLN A O 1
ATOM 803 N N . LYS A 1 98 ? -1.056 9.158 10.177 1.00 95.62 98 LYS A N 1
ATOM 804 C CA . LYS A 1 98 ? -2.101 10.092 10.628 1.00 95.62 98 LYS A CA 1
ATOM 805 C C . LYS A 1 98 ? -3.495 9.464 10.672 1.00 95.62 98 LYS A C 1
ATOM 807 O O . LYS A 1 98 ? -4.379 10.027 11.309 1.00 95.62 98 LYS A O 1
ATOM 812 N N . ILE A 1 99 ? -3.713 8.362 9.955 1.00 95.69 99 ILE A N 1
ATOM 813 C CA . ILE A 1 99 ? -5.027 7.716 9.814 1.00 95.69 99 ILE A CA 1
ATOM 814 C C . ILE A 1 99 ? -5.044 6.275 10.324 1.00 95.69 99 ILE A C 1
ATOM 816 O O . ILE A 1 99 ? -6.119 5.739 10.571 1.00 95.69 99 ILE A O 1
ATOM 820 N N . PHE A 1 100 ? -3.877 5.650 10.465 1.00 96.62 100 PHE A N 1
ATOM 821 C CA . PHE A 1 100 ? -3.738 4.268 10.889 1.00 96.62 100 PHE A CA 1
ATOM 822 C C . PHE A 1 100 ? -2.466 4.120 11.726 1.00 96.62 100 PHE A C 1
ATOM 824 O O . PHE A 1 100 ? -1.382 4.442 11.260 1.00 96.62 100 PHE A O 1
ATOM 831 N N . GLU A 1 101 ? -2.580 3.652 12.966 1.00 93.62 101 GLU A N 1
ATOM 832 C CA . GLU A 1 101 ? -1.468 3.682 13.929 1.00 93.62 101 GLU A CA 1
ATOM 833 C C . GLU A 1 101 ? -0.343 2.692 13.575 1.00 93.62 101 GLU A C 1
ATOM 835 O O . GLU A 1 101 ? 0.844 3.019 13.647 1.00 93.62 101 GLU A O 1
ATOM 840 N N . ASN A 1 102 ? -0.708 1.483 13.138 1.00 96.38 102 ASN A N 1
ATOM 841 C CA . ASN A 1 102 ? 0.225 0.368 12.976 1.00 96.38 102 ASN A CA 1
ATOM 842 C C . ASN A 1 102 ? 0.857 0.319 11.571 1.00 96.38 102 ASN A C 1
ATOM 844 O O . ASN A 1 102 ? 0.548 -0.559 10.759 1.00 96.38 102 ASN A O 1
ATOM 848 N N . VAL A 1 103 ? 1.726 1.290 11.276 1.00 97.44 103 VAL A N 1
ATOM 849 C CA . VAL A 1 103 ? 2.449 1.412 9.997 1.00 97.44 103 VAL A CA 1
ATOM 850 C C . VAL A 1 103 ? 3.959 1.314 10.213 1.00 97.44 103 VAL A C 1
ATOM 852 O O . VAL A 1 103 ? 4.553 2.125 10.927 1.00 97.44 103 VAL A O 1
ATOM 855 N N . GLU A 1 104 ? 4.606 0.381 9.519 1.00 96.50 104 GLU A N 1
ATOM 856 C CA . GLU A 1 104 ? 6.050 0.144 9.605 1.00 96.50 104 GLU A CA 1
ATOM 857 C C . GLU A 1 104 ? 6.722 0.203 8.231 1.00 96.50 104 GLU A C 1
ATOM 859 O O . GLU A 1 104 ? 6.120 -0.168 7.227 1.00 96.50 104 GLU A O 1
ATOM 864 N N . ILE A 1 105 ? 7.981 0.651 8.191 1.00 94.19 105 ILE A N 1
ATOM 865 C CA . ILE A 1 105 ? 8.843 0.495 7.012 1.00 94.19 105 ILE A CA 1
ATOM 866 C C . ILE A 1 105 ? 9.645 -0.792 7.201 1.00 94.19 105 ILE A C 1
ATOM 868 O O . ILE A 1 105 ? 10.234 -0.990 8.261 1.00 94.19 105 ILE A O 1
ATOM 872 N N . ILE A 1 106 ? 9.670 -1.645 6.180 1.00 90.88 106 ILE A N 1
ATOM 873 C CA . ILE A 1 106 ? 10.497 -2.849 6.137 1.00 90.88 106 ILE A CA 1
ATOM 874 C C . ILE A 1 106 ? 11.700 -2.596 5.239 1.00 90.88 106 ILE A C 1
ATOM 876 O O . ILE A 1 106 ? 11.556 -2.184 4.085 1.00 90.88 106 ILE A O 1
ATOM 880 N N . GLU A 1 107 ? 12.875 -2.895 5.780 1.00 77.88 107 GLU A N 1
ATOM 881 C CA . GLU A 1 107 ? 14.142 -2.926 5.059 1.00 77.88 107 GLU A CA 1
ATOM 882 C C . GLU A 1 107 ? 14.493 -4.383 4.721 1.00 77.88 107 GLU A C 1
ATOM 884 O O . GLU A 1 107 ? 14.326 -5.274 5.559 1.00 77.88 107 GLU A O 1
ATOM 889 N N . PHE A 1 108 ? 14.938 -4.622 3.485 1.00 65.12 108 PHE A N 1
ATOM 890 C CA . PHE A 1 108 ? 15.400 -5.921 2.984 1.00 65.12 108 PHE A CA 1
ATOM 891 C C . PHE A 1 108 ? 16.861 -5.848 2.542 1.00 65.12 108 PHE A C 1
ATOM 893 O O . PHE A 1 108 ? 17.255 -4.800 1.970 1.00 65.12 108 PHE A O 1
#

Secondary structure (DSSP, 8-state):
---HHHHHHHHS--HHHHHHHHHTS-GGG-EEEEEESHHHHHTHHHHHHHHHHH--SEEEEEE--GGGHHHHHHTT---------HHHHHHHHHHHHTT-S-EEEEP-